Protein AF-A0A0G4MH33-F1 (afdb_monomer_lite)

Sequence (125 aa):
FFDGVKAACFPCGTALGATFNTALLEEAGRKMGEEAKLKGAHCILGPTINMQRAPLGGRGFESIGKDPVLAGLGSAAICNGIQSTGVQATPKHFVCNDQEHRRNAVQSILTERALREIYAMPFQL

Organism: Verticillium longisporum (NCBI:txid100787)

Structure (mmCIF, N/CA/C/O backbone):
data_AF-A0A0G4MH33-F1
#
_entry.id   AF-A0A0G4MH33-F1
#
loop_
_atom_site.group_PDB
_atom_site.id
_atom_site.type_symbol
_atom_site.label_atom_id
_atom_site.label_alt_id
_atom_site.label_comp_id
_atom_site.label_asym_id
_atom_site.label_entity_id
_atom_site.label_seq_id
_atom_site.pdbx_PDB_ins_code
_atom_site.Cartn_x
_atom_site.Cartn_y
_atom_site.Cartn_z
_atom_site.occupancy
_atom_site.B_iso_or_equiv
_atom_site.auth_seq_id
_atom_site.auth_comp_id
_atom_site.auth_asym_id
_atom_site.auth_atom_id
_atom_site.pdbx_PD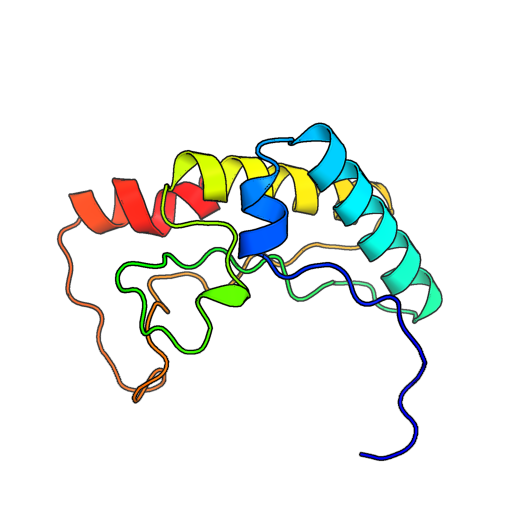B_model_num
ATOM 1 N N . PHE A 1 1 ? -25.222 3.172 -12.246 1.00 52.88 1 PHE A N 1
ATOM 2 C CA . PHE A 1 1 ? -25.333 2.903 -10.803 1.00 52.88 1 PHE A CA 1
ATOM 3 C C . PHE A 1 1 ? -25.742 4.198 -10.131 1.00 52.88 1 PHE A C 1
ATOM 5 O O . PHE A 1 1 ? -24.923 5.102 -10.063 1.00 52.88 1 PHE A O 1
ATOM 12 N N . PHE A 1 2 ? -27.007 4.322 -9.741 1.00 63.81 2 PHE A N 1
AT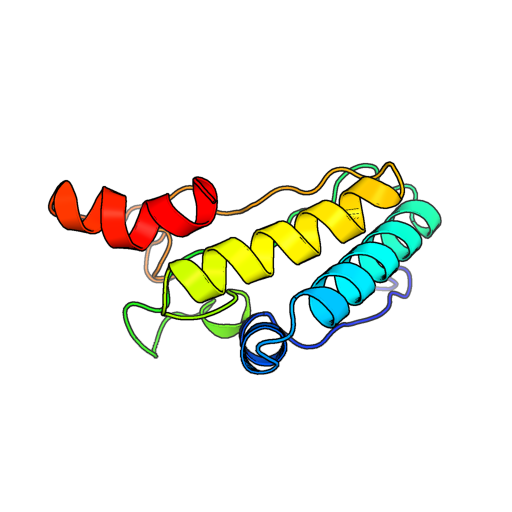OM 13 C CA . PHE A 1 2 ? -27.479 5.417 -8.889 1.00 63.81 2 PHE A CA 1
ATOM 14 C C . PHE A 1 2 ? -27.757 4.833 -7.492 1.00 63.81 2 PHE A C 1
ATOM 16 O O . PHE A 1 2 ? -27.995 3.631 -7.388 1.00 63.81 2 PHE A O 1
ATOM 23 N N . ASP A 1 3 ? -27.643 5.658 -6.449 1.00 84.31 3 ASP A N 1
ATOM 24 C CA . ASP A 1 3 ? -27.953 5.330 -5.043 1.00 84.31 3 ASP A CA 1
ATOM 25 C C . ASP A 1 3 ? -27.060 4.287 -4.339 1.00 84.31 3 ASP A C 1
ATOM 27 O O . ASP A 1 3 ? -27.530 3.380 -3.654 1.00 84.31 3 ASP A O 1
ATOM 31 N N . GLY A 1 4 ? -25.736 4.435 -4.450 1.00 89.19 4 GLY A N 1
ATOM 32 C CA . GLY A 1 4 ? -24.798 3.688 -3.600 1.00 89.19 4 GLY A CA 1
ATOM 33 C C . GLY A 1 4 ? -24.883 4.094 -2.119 1.00 89.19 4 GLY A C 1
ATOM 34 O O . GLY A 1 4 ? -25.112 5.260 -1.793 1.00 89.19 4 GLY A O 1
ATOM 35 N N . VAL A 1 5 ? -24.651 3.139 -1.211 1.00 93.25 5 VAL A N 1
ATOM 36 C CA . VAL A 1 5 ? -24.563 3.405 0.237 1.00 93.25 5 VAL A CA 1
ATOM 37 C C . VAL A 1 5 ? -23.414 4.383 0.515 1.00 93.25 5 VAL A C 1
ATOM 39 O O . VAL A 1 5 ? -22.316 4.225 -0.017 1.00 93.25 5 VAL A O 1
ATOM 42 N N . LYS A 1 6 ? -23.654 5.393 1.361 1.00 94.12 6 LYS A N 1
ATOM 43 C CA . LYS A 1 6 ? -22.625 6.369 1.756 1.00 94.12 6 LYS A CA 1
ATOM 44 C C . LYS A 1 6 ? -21.457 5.680 2.474 1.00 94.12 6 LYS A C 1
ATOM 46 O O . LYS A 1 6 ? -21.660 4.771 3.279 1.00 94.12 6 LYS A O 1
ATOM 51 N N . ALA A 1 7 ? -20.245 6.164 2.226 1.00 94.38 7 ALA A N 1
ATOM 52 C CA . ALA A 1 7 ? -19.025 5.693 2.872 1.00 94.38 7 ALA A CA 1
ATOM 53 C C . ALA A 1 7 ? -18.061 6.858 3.123 1.00 94.38 7 ALA A C 1
ATOM 55 O O . ALA A 1 7 ? -18.130 7.888 2.445 1.00 94.38 7 ALA A O 1
ATOM 56 N N . ALA A 1 8 ? -17.157 6.685 4.082 1.00 95.44 8 ALA A N 1
ATOM 57 C CA . ALA A 1 8 ? -16.053 7.607 4.294 1.00 95.44 8 ALA A CA 1
ATOM 58 C C . ALA A 1 8 ? -15.017 7.471 3.166 1.00 95.44 8 ALA A C 1
ATOM 60 O O . ALA A 1 8 ? -14.528 6.377 2.880 1.00 95.44 8 ALA A O 1
ATOM 61 N N . CYS A 1 9 ? -14.669 8.592 2.531 1.00 97.62 9 CYS A N 1
ATOM 62 C CA . CYS A 1 9 ? -13.589 8.655 1.551 1.00 97.62 9 CYS A CA 1
ATOM 63 C C . CYS A 1 9 ? -12.317 9.157 2.238 1.00 97.62 9 CYS A C 1
ATOM 65 O O . CYS A 1 9 ? -12.284 10.278 2.748 1.00 97.62 9 CYS A O 1
ATOM 67 N N . PHE A 1 10 ? -11.284 8.322 2.266 1.00 98.44 10 PHE A N 1
ATOM 68 C CA . PHE A 1 10 ? -9.977 8.667 2.820 1.00 98.44 10 PHE A CA 1
ATOM 69 C C . PHE A 1 10 ? -9.111 9.373 1.762 1.00 98.44 10 PHE A C 1
ATOM 71 O O . PHE A 1 10 ? -9.375 9.224 0.563 1.00 98.44 10 PHE A O 1
ATOM 78 N N . PRO A 1 11 ? -8.056 10.112 2.163 1.00 98.62 11 PRO A N 1
ATOM 79 C CA . PRO A 1 11 ? -7.036 10.576 1.227 1.00 98.62 11 PRO A CA 1
ATOM 80 C C . PRO A 1 11 ? -6.468 9.419 0.392 1.00 98.62 11 PRO A C 1
ATOM 82 O O . PRO A 1 11 ? -6.407 8.278 0.850 1.00 98.62 11 PRO A O 1
ATOM 85 N N . CYS A 1 12 ? -6.047 9.706 -0.841 1.00 98.44 12 CYS A N 1
ATOM 86 C CA . CYS A 1 12 ? -5.479 8.689 -1.724 1.00 98.44 12 CYS A CA 1
ATOM 87 C C . CYS A 1 12 ? -4.141 8.135 -1.201 1.00 98.44 12 CYS A C 1
ATOM 89 O O . CYS A 1 12 ? -3.495 8.739 -0.343 1.00 98.44 12 CYS A O 1
ATOM 91 N N . GLY A 1 13 ? -3.704 6.995 -1.746 1.00 98.56 13 GLY A N 1
ATOM 92 C CA . GLY A 1 13 ? -2.516 6.270 -1.288 1.00 98.56 13 GLY A CA 1
ATOM 93 C C . GLY A 1 13 ? -1.257 7.133 -1.215 1.00 98.56 13 GLY A C 1
ATOM 94 O O . GLY A 1 13 ? -0.570 7.105 -0.198 1.00 98.56 13 GLY A O 1
ATOM 95 N N . THR A 1 14 ? -0.990 7.970 -2.222 1.00 98.62 14 THR A N 1
ATOM 96 C CA . THR A 1 14 ? 0.200 8.839 -2.216 1.00 98.62 14 THR A CA 1
ATOM 97 C C . THR A 1 14 ? 0.123 9.944 -1.165 1.00 98.62 14 THR A C 1
ATOM 99 O O . THR A 1 14 ? 1.150 10.327 -0.610 1.00 98.62 14 THR A O 1
ATOM 102 N N . ALA A 1 15 ? -1.077 10.447 -0.857 1.00 98.69 15 ALA A N 1
ATOM 103 C CA . ALA A 1 15 ? -1.280 11.417 0.217 1.00 98.69 15 ALA A CA 1
ATOM 104 C C . ALA A 1 15 ? -1.111 10.767 1.598 1.00 98.69 15 ALA A C 1
ATOM 106 O O . ALA A 1 15 ? -0.493 11.355 2.481 1.00 98.69 15 ALA A O 1
ATOM 107 N N . LEU A 1 16 ? -1.603 9.536 1.763 1.00 98.75 16 LEU A N 1
ATOM 108 C CA . LEU A 1 16 ? -1.382 8.730 2.963 1.00 98.75 16 LEU A CA 1
ATOM 109 C C . LEU A 1 16 ? 0.113 8.428 3.159 1.00 98.75 16 LEU A C 1
ATOM 111 O O . LEU A 1 16 ? 0.654 8.682 4.233 1.00 98.75 16 LEU A O 1
ATOM 115 N N . GLY A 1 17 ? 0.808 7.970 2.116 1.00 98.38 17 GLY A N 1
ATOM 116 C CA . GLY A 1 17 ? 2.249 7.706 2.154 1.00 98.38 17 GLY A CA 1
ATOM 117 C C . GLY A 1 17 ? 3.083 8.949 2.472 1.00 98.38 17 GLY A C 1
ATOM 118 O O . GLY A 1 17 ? 4.047 8.866 3.230 1.00 98.38 17 GLY A O 1
ATOM 119 N N . ALA A 1 18 ? 2.670 10.123 1.985 1.00 98.69 18 ALA A N 1
ATOM 120 C CA . ALA A 1 18 ? 3.341 11.395 2.259 1.00 98.69 18 ALA A CA 1
ATOM 121 C C . ALA A 1 18 ? 3.289 11.837 3.734 1.00 98.69 18 ALA A C 1
ATOM 123 O O . ALA A 1 18 ? 3.978 12.786 4.103 1.00 98.69 18 ALA A O 1
ATOM 124 N N . THR A 1 19 ? 2.520 11.157 4.591 1.00 98.69 19 THR A N 1
ATOM 125 C CA . THR A 1 19 ? 2.535 11.408 6.041 1.00 98.69 19 THR A CA 1
ATOM 126 C C . THR A 1 19 ? 3.773 10.846 6.737 1.00 98.69 19 THR A C 1
ATOM 128 O O . THR A 1 19 ? 4.107 11.321 7.820 1.00 98.69 19 THR A O 1
ATOM 131 N N . PHE A 1 20 ? 4.434 9.833 6.153 1.00 98.56 20 PHE A N 1
ATOM 132 C CA . PHE A 1 20 ? 5.541 9.091 6.778 1.00 98.56 20 PHE A CA 1
ATOM 133 C C . PHE A 1 20 ? 5.234 8.629 8.220 1.00 98.56 20 PHE A C 1
ATOM 135 O O . PHE A 1 20 ? 6.126 8.551 9.063 1.00 98.56 20 PHE A O 1
ATOM 142 N N . ASN A 1 21 ? 3.965 8.327 8.519 1.00 98.75 21 ASN A N 1
ATOM 143 C CA . ASN A 1 21 ? 3.500 8.039 9.873 1.00 98.75 21 ASN A CA 1
ATOM 144 C C . ASN A 1 21 ? 2.722 6.718 9.923 1.00 98.75 21 ASN A C 1
ATOM 146 O O . ASN A 1 21 ? 1.520 6.676 9.672 1.00 98.75 21 ASN A O 1
ATOM 150 N N . THR A 1 22 ? 3.407 5.628 10.271 1.00 98.62 22 THR A N 1
ATOM 151 C CA . THR A 1 22 ? 2.809 4.285 10.327 1.00 98.62 22 THR A CA 1
ATOM 152 C C . THR A 1 22 ? 1.691 4.173 11.360 1.00 98.62 22 THR A C 1
ATOM 154 O O . THR A 1 22 ? 0.683 3.541 11.069 1.00 98.62 22 THR A O 1
ATOM 157 N N . ALA A 1 23 ? 1.798 4.837 12.513 1.00 98.81 23 ALA A N 1
ATOM 158 C CA . ALA A 1 23 ? 0.734 4.832 13.519 1.00 98.81 23 ALA A CA 1
ATOM 159 C C . ALA A 1 23 ? -0.559 5.475 12.984 1.00 98.81 23 ALA A C 1
ATOM 161 O O . ALA A 1 23 ? -1.652 4.948 13.183 1.00 98.81 23 ALA A O 1
ATOM 162 N N . LEU A 1 24 ? -0.435 6.579 12.238 1.00 98.81 24 LEU A N 1
ATOM 163 C CA . LEU A 1 24 ? -1.576 7.227 11.586 1.00 98.81 24 LEU A CA 1
ATOM 164 C C . LEU A 1 24 ? -2.173 6.356 10.468 1.00 98.81 24 LEU A C 1
ATOM 166 O O . LEU A 1 24 ? -3.390 6.316 10.292 1.00 98.81 24 LEU A O 1
ATOM 170 N N . LEU A 1 25 ? -1.331 5.643 9.718 1.00 98.88 25 LEU A N 1
ATOM 171 C CA . LEU A 1 25 ? -1.777 4.715 8.676 1.00 98.88 25 LEU A CA 1
ATOM 172 C C . LEU A 1 25 ? -2.498 3.488 9.246 1.00 98.88 25 LEU A C 1
ATOM 174 O O . LEU A 1 25 ? -3.492 3.042 8.673 1.00 98.88 25 LEU A O 1
ATOM 178 N N . GLU A 1 26 ? -2.048 2.978 10.389 1.00 98.94 26 GLU A N 1
ATOM 179 C CA . GLU A 1 26 ? -2.734 1.915 11.122 1.00 98.94 26 GLU A CA 1
ATOM 180 C C . GLU A 1 26 ? -4.092 2.389 11.652 1.00 98.94 26 GLU A C 1
ATOM 182 O O . GLU A 1 26 ? -5.100 1.696 11.500 1.00 98.94 26 GLU A O 1
ATOM 187 N N . GLU A 1 27 ? -4.165 3.612 12.185 1.00 98.88 27 GLU A N 1
ATOM 188 C CA . GLU A 1 27 ? -5.439 4.208 12.582 1.00 98.88 27 GLU A CA 1
ATOM 189 C C . GLU A 1 27 ? -6.397 4.360 11.391 1.00 98.88 27 GLU A C 1
ATOM 191 O O . GLU A 1 27 ? -7.569 3.985 11.494 1.00 98.88 27 GLU A O 1
ATOM 196 N N . ALA A 1 28 ? -5.906 4.846 10.247 1.00 98.81 28 ALA A N 1
ATOM 197 C CA . ALA A 1 28 ? -6.688 4.921 9.019 1.00 98.81 28 ALA A CA 1
ATOM 198 C C . ALA A 1 28 ? -7.195 3.532 8.593 1.00 98.81 28 ALA A C 1
ATOM 200 O O . ALA A 1 28 ? -8.384 3.380 8.312 1.00 98.81 28 ALA A O 1
ATOM 201 N N . GLY A 1 29 ? -6.336 2.508 8.624 1.00 98.81 29 GLY A N 1
ATOM 202 C CA . GLY A 1 29 ? -6.711 1.121 8.344 1.00 98.81 29 GLY A CA 1
ATOM 203 C C . GLY A 1 29 ? -7.812 0.605 9.275 1.00 98.81 29 GLY A C 1
ATOM 204 O O . GLY A 1 29 ? -8.796 0.024 8.814 1.00 98.81 29 GLY A O 1
ATOM 205 N N . ARG A 1 30 ? -7.719 0.888 10.579 1.00 98.88 30 ARG A N 1
ATOM 206 C CA . ARG A 1 30 ? -8.761 0.539 11.558 1.00 98.88 30 ARG A CA 1
ATOM 207 C C . ARG A 1 30 ? -10.097 1.195 11.217 1.00 98.88 30 ARG A C 1
ATOM 209 O O . ARG A 1 30 ? -11.126 0.523 11.232 1.00 98.88 30 ARG A O 1
ATOM 216 N N . LYS A 1 31 ? -10.094 2.477 10.838 1.00 98.75 31 LYS A N 1
ATOM 217 C CA . LYS A 1 31 ? -11.310 3.180 10.395 1.00 98.75 31 LYS A CA 1
ATOM 218 C C . LYS A 1 31 ? -11.885 2.613 9.100 1.00 98.75 31 LYS A C 1
ATOM 220 O O . LYS A 1 31 ? -13.102 2.492 8.989 1.00 98.75 31 LYS A O 1
ATOM 225 N N . MET A 1 32 ? -11.043 2.193 8.158 1.00 98.81 32 MET A N 1
ATOM 226 C CA . MET A 1 32 ? -11.493 1.478 6.958 1.00 98.81 32 MET A CA 1
ATOM 227 C C . MET A 1 32 ? -12.146 0.130 7.308 1.00 98.81 32 MET A C 1
ATOM 229 O O . MET A 1 32 ? -13.187 -0.210 6.746 1.00 98.81 32 MET A O 1
ATOM 233 N N . GLY A 1 33 ? -11.579 -0.621 8.258 1.00 98.69 33 GLY A N 1
ATOM 234 C CA . GLY A 1 33 ? -12.145 -1.881 8.750 1.00 98.69 33 GLY A CA 1
ATOM 235 C C . GLY A 1 33 ? -13.498 -1.705 9.452 1.00 98.69 33 GLY A C 1
ATOM 236 O O . GLY A 1 33 ? -14.455 -2.416 9.143 1.00 98.69 33 GLY A O 1
ATOM 237 N N . GLU A 1 34 ? -13.619 -0.710 10.338 1.00 98.56 34 GLU A N 1
ATOM 238 C CA . GLU A 1 34 ? -14.892 -0.325 10.972 1.00 98.56 34 GLU A CA 1
ATOM 239 C C . GLU A 1 34 ? -15.953 0.023 9.913 1.00 98.56 34 GLU A C 1
ATOM 241 O O . GLU A 1 34 ? -17.081 -0.475 9.968 1.00 98.56 34 GLU A O 1
ATOM 246 N N . GLU A 1 35 ? -15.572 0.813 8.902 1.00 98.12 35 GLU A N 1
ATOM 247 C CA . GLU A 1 35 ? -16.435 1.151 7.774 1.00 98.12 35 GLU A CA 1
ATOM 248 C C . GLU A 1 35 ? -16.892 -0.104 7.022 1.00 98.12 35 GLU A C 1
ATOM 250 O O . GLU A 1 35 ? -18.088 -0.248 6.790 1.00 98.12 35 GLU A O 1
ATOM 255 N N . ALA A 1 36 ? -15.996 -1.034 6.682 1.00 98.25 36 ALA A N 1
ATOM 256 C CA . ALA A 1 36 ? -16.348 -2.267 5.975 1.00 98.25 36 ALA A CA 1
ATOM 257 C C . ALA A 1 36 ? -17.370 -3.122 6.744 1.00 98.25 36 ALA A C 1
ATOM 259 O O . ALA A 1 36 ? -18.344 -3.591 6.147 1.00 98.25 36 ALA A O 1
ATOM 260 N N . LYS A 1 37 ? -17.224 -3.244 8.071 1.00 96.88 37 LYS A N 1
ATOM 261 C CA . LYS A 1 37 ? -18.181 -3.977 8.922 1.00 96.88 37 LYS A CA 1
ATOM 262 C C . LYS A 1 37 ? -19.576 -3.374 8.871 1.00 96.88 37 LYS A C 1
ATOM 264 O O . LYS A 1 37 ? -20.548 -4.113 8.738 1.00 96.88 37 LYS A O 1
ATOM 269 N N . LEU A 1 38 ? -19.681 -2.044 8.908 1.00 96.19 38 LEU A N 1
ATOM 270 C CA . LEU A 1 38 ? -20.968 -1.344 8.797 1.00 96.19 38 LEU A CA 1
ATOM 271 C C . LEU A 1 38 ? -21.674 -1.607 7.456 1.00 96.19 38 LEU A C 1
ATOM 273 O O . LEU A 1 38 ? -22.891 -1.467 7.375 1.00 96.19 38 LEU A O 1
ATOM 277 N N . LYS A 1 39 ? -20.930 -1.997 6.412 1.00 96.31 39 LYS A N 1
ATOM 278 C CA . LYS A 1 39 ? -21.463 -2.345 5.084 1.00 96.31 39 LYS A CA 1
ATOM 279 C C . LYS A 1 39 ? -21.561 -3.862 4.867 1.00 96.31 39 LYS A C 1
ATOM 281 O O . LYS A 1 39 ? -21.864 -4.292 3.759 1.00 96.31 39 LYS A O 1
ATOM 286 N N . GLY A 1 40 ? -21.301 -4.679 5.892 1.00 96.88 40 GLY A N 1
ATOM 287 C CA . GLY A 1 40 ? -21.329 -6.143 5.791 1.00 96.88 40 GLY A CA 1
ATOM 288 C C . GLY A 1 40 ? -20.219 -6.739 4.914 1.00 96.88 40 GLY A C 1
ATOM 289 O O . GLY A 1 40 ? -20.345 -7.872 4.450 1.00 96.88 40 GLY A O 1
ATOM 290 N N . ALA A 1 41 ? -19.142 -5.990 4.658 1.00 98.06 41 ALA A N 1
ATOM 291 C CA . ALA A 1 41 ? -18.006 -6.457 3.874 1.00 98.06 41 ALA A CA 1
ATOM 292 C C . ALA A 1 41 ? -16.969 -7.151 4.771 1.00 98.06 41 ALA A C 1
ATOM 294 O O . ALA A 1 41 ? -16.561 -6.618 5.802 1.00 98.06 41 ALA A O 1
ATOM 295 N N . HIS A 1 42 ? -16.519 -8.333 4.346 1.00 98.06 42 HIS A N 1
ATOM 296 C CA . HIS A 1 42 ? -15.548 -9.153 5.083 1.00 98.06 42 HIS A CA 1
ATOM 297 C C . HIS A 1 42 ? -14.102 -8.930 4.624 1.00 98.06 42 HIS A C 1
ATOM 299 O O . HIS A 1 42 ? -13.171 -9.220 5.372 1.00 98.06 42 HIS A O 1
ATOM 305 N N . CYS A 1 43 ? -13.919 -8.400 3.413 1.00 98.56 43 CYS A N 1
ATOM 306 C CA . CYS A 1 43 ? -12.618 -8.102 2.826 1.00 98.56 43 CYS A CA 1
ATOM 307 C C . CYS A 1 43 ? -12.632 -6.699 2.213 1.00 98.56 43 CYS A C 1
ATOM 309 O O . CYS A 1 43 ? -13.603 -6.315 1.555 1.00 98.56 43 CYS A O 1
ATOM 311 N N . ILE A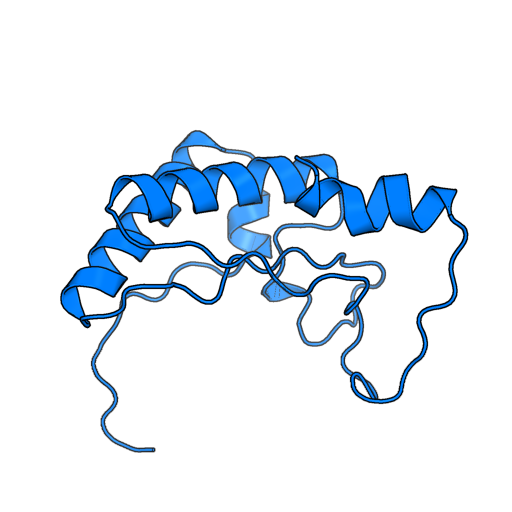 1 44 ? -11.536 -5.964 2.373 1.00 98.75 44 ILE A N 1
ATOM 312 C CA . ILE A 1 44 ? -11.273 -4.709 1.670 1.00 98.75 44 ILE A CA 1
ATOM 313 C C . ILE A 1 44 ? -10.288 -4.997 0.543 1.00 98.75 44 ILE A C 1
ATOM 315 O O . ILE A 1 44 ? -9.202 -5.522 0.772 1.00 98.75 44 ILE A O 1
ATOM 319 N N . LEU A 1 45 ? -10.652 -4.607 -0.681 1.00 98.75 45 LEU A N 1
ATOM 320 C CA . LEU A 1 45 ? -9.802 -4.746 -1.865 1.00 98.75 45 LEU A CA 1
ATOM 321 C C . LEU A 1 45 ? -8.704 -3.671 -1.876 1.00 98.75 45 LEU A C 1
ATOM 323 O O . LEU A 1 45 ? -8.716 -2.774 -2.719 1.00 98.75 45 LEU A O 1
ATOM 327 N N . GLY A 1 46 ? -7.780 -3.738 -0.925 1.00 98.31 46 GLY A N 1
ATOM 328 C CA . GLY A 1 46 ? -6.640 -2.841 -0.773 1.00 98.31 46 GLY A CA 1
ATOM 329 C C . GLY A 1 46 ? -5.770 -3.229 0.429 1.00 98.31 46 GLY A C 1
ATOM 330 O O . GLY A 1 46 ? -6.135 -4.142 1.172 1.00 98.31 46 GLY A O 1
ATOM 331 N N . PRO A 1 47 ? -4.639 -2.538 0.646 1.00 98.62 47 PRO A N 1
ATOM 332 C CA . PRO A 1 47 ? -4.176 -1.347 -0.073 1.00 98.62 47 PRO A CA 1
ATOM 333 C C . PRO A 1 47 ? -3.588 -1.651 -1.459 1.00 98.62 47 PRO A C 1
ATOM 335 O O . PRO A 1 47 ? -3.247 -2.790 -1.780 1.00 98.62 47 PRO A O 1
ATOM 338 N N . THR A 1 48 ? -3.460 -0.614 -2.289 1.00 98.81 48 THR A N 1
ATOM 339 C CA . THR A 1 48 ? -2.717 -0.699 -3.553 1.00 98.81 48 THR A CA 1
ATOM 340 C C . THR A 1 48 ? -1.251 -0.358 -3.304 1.00 98.81 48 THR A C 1
ATOM 342 O O . THR A 1 48 ? -0.949 0.640 -2.655 1.00 98.81 48 THR A O 1
ATOM 345 N N . ILE A 1 49 ? -0.344 -1.202 -3.789 1.00 98.56 49 ILE A N 1
ATOM 346 C CA . ILE A 1 49 ? 1.097 -1.152 -3.494 1.00 98.56 49 ILE A CA 1
ATOM 347 C C . ILE A 1 49 ? 1.964 -1.435 -4.729 1.00 98.56 49 ILE A C 1
ATOM 349 O O . ILE A 1 49 ? 3.090 -1.908 -4.632 1.00 98.56 49 ILE A O 1
ATOM 353 N N . ASN A 1 50 ? 1.436 -1.135 -5.917 1.00 98.75 50 ASN A N 1
ATOM 354 C CA . ASN A 1 50 ? 2.248 -1.040 -7.133 1.00 98.75 50 ASN A CA 1
ATOM 355 C C . ASN A 1 50 ? 3.178 0.182 -7.076 1.00 98.75 50 ASN A C 1
ATOM 357 O O . ASN A 1 50 ? 2.921 1.124 -6.325 1.00 98.75 50 ASN A O 1
ATOM 361 N N . MET A 1 51 ? 4.224 0.197 -7.896 1.00 98.69 51 MET A N 1
ATOM 362 C CA . MET A 1 51 ? 5.296 1.185 -7.817 1.00 98.69 51 MET A CA 1
ATOM 363 C C . MET A 1 51 ? 5.104 2.296 -8.846 1.00 98.69 51 MET A C 1
ATOM 365 O O . MET A 1 51 ? 4.937 2.036 -10.036 1.00 98.69 51 MET A O 1
ATOM 369 N N . GLN A 1 52 ? 5.219 3.564 -8.436 1.00 98.25 52 GLN A N 1
ATOM 370 C CA . GLN A 1 52 ? 5.245 4.687 -9.383 1.00 98.25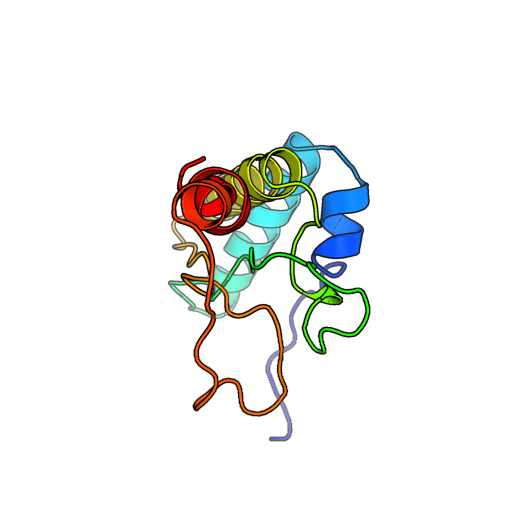 52 GLN A CA 1
ATOM 371 C C . GLN A 1 52 ? 6.617 4.792 -10.068 1.00 98.25 52 GLN A C 1
ATOM 373 O O . GLN A 1 52 ? 7.371 5.742 -9.857 1.00 98.25 52 GLN A O 1
ATOM 378 N N . ARG A 1 53 ? 6.932 3.814 -10.929 1.00 96.75 53 ARG A N 1
ATOM 379 C CA . ARG A 1 53 ? 8.133 3.803 -11.785 1.00 96.75 53 ARG A CA 1
ATOM 380 C C . ARG A 1 53 ? 8.230 5.070 -12.642 1.00 96.75 53 ARG A C 1
ATOM 382 O O . ARG A 1 53 ? 9.323 5.562 -12.905 1.00 96.75 53 ARG A O 1
ATOM 389 N N . ALA A 1 54 ? 7.084 5.569 -13.096 1.00 96.19 54 ALA A N 1
ATOM 390 C CA . ALA A 1 54 ? 6.945 6.794 -13.867 1.00 96.19 54 ALA A CA 1
ATOM 391 C C . ALA A 1 54 ? 5.758 7.614 -13.330 1.00 96.19 54 ALA A C 1
ATOM 393 O O . ALA A 1 54 ? 4.785 7.033 -12.843 1.00 96.19 54 ALA A O 1
ATOM 394 N N . PRO A 1 55 ? 5.785 8.952 -13.457 1.00 97.50 55 PRO A N 1
ATOM 395 C CA . PRO A 1 55 ? 4.738 9.816 -12.907 1.00 97.50 55 PRO A CA 1
ATOM 396 C C . PRO A 1 55 ? 3.408 9.749 -13.676 1.00 97.50 55 PRO A C 1
ATOM 398 O O . PRO A 1 55 ? 2.405 10.263 -13.199 1.00 97.50 55 PRO A O 1
ATOM 401 N N . LEU A 1 56 ? 3.385 9.130 -14.862 1.00 98.12 56 LEU A N 1
ATOM 402 C CA . LEU A 1 56 ? 2.225 9.106 -15.763 1.00 98.12 56 LEU A CA 1
ATOM 403 C C . LEU A 1 56 ? 1.316 7.878 -15.578 1.00 98.12 56 LEU A C 1
ATOM 405 O O . LEU A 1 56 ? 0.406 7.654 -16.376 1.00 98.12 56 LEU A O 1
ATOM 409 N N . GLY A 1 57 ? 1.562 7.049 -14.560 1.00 97.50 57 GLY A N 1
ATOM 410 C CA . GLY A 1 57 ? 0.716 5.892 -14.270 1.00 97.50 57 GLY A CA 1
ATOM 411 C C . GLY A 1 57 ? -0.696 6.326 -13.866 1.00 97.50 57 GLY A C 1
ATOM 412 O O . GLY A 1 57 ? -0.866 7.014 -12.862 1.00 97.50 57 GLY A O 1
ATOM 413 N N . GLY A 1 58 ? -1.721 5.881 -14.600 1.00 98.25 58 GLY A N 1
ATOM 414 C CA . GLY A 1 58 ? -3.117 6.279 -14.356 1.00 98.25 58 GLY A CA 1
ATOM 415 C C . GLY A 1 58 ? -3.667 5.898 -12.974 1.00 98.25 58 GLY A C 1
ATOM 416 O O . GLY A 1 58 ? -4.634 6.496 -12.515 1.00 98.25 58 GLY A O 1
ATOM 417 N N . ARG A 1 59 ? -3.029 4.943 -12.284 1.00 98.44 59 ARG A N 1
ATOM 418 C CA . ARG A 1 59 ? -3.345 4.536 -10.902 1.00 98.44 59 ARG A CA 1
ATOM 419 C C . ARG A 1 59 ? -2.244 4.868 -9.900 1.00 98.44 59 ARG A C 1
ATOM 421 O O . ARG A 1 59 ? -2.281 4.395 -8.769 1.00 98.44 59 ARG A O 1
ATOM 428 N N . GLY A 1 60 ? -1.286 5.715 -10.284 1.00 98.44 60 GLY A N 1
ATOM 429 C CA . GLY A 1 60 ? -0.184 6.108 -9.407 1.00 98.44 60 GLY A CA 1
ATOM 430 C C . GLY A 1 60 ? -0.664 6.712 -8.085 1.00 98.44 60 GLY A C 1
ATOM 431 O O . GLY A 1 60 ? -0.046 6.460 -7.058 1.00 98.44 60 GLY A O 1
ATOM 432 N N . PHE A 1 61 ? -1.792 7.430 -8.093 1.00 98.56 61 PHE A N 1
ATOM 433 C CA . PHE A 1 61 ? -2.393 8.044 -6.903 1.00 98.56 61 PHE A CA 1
ATOM 434 C C . PHE A 1 61 ? -2.927 7.031 -5.872 1.00 98.56 61 PHE A C 1
ATOM 436 O O . PHE A 1 61 ? -3.041 7.364 -4.695 1.00 98.56 61 PHE A O 1
ATOM 443 N N . GLU A 1 62 ? -3.300 5.819 -6.297 1.00 98.56 62 GLU A N 1
ATOM 444 C CA . GLU A 1 62 ? -3.902 4.800 -5.423 1.00 98.56 62 GLU A CA 1
ATOM 445 C C . GLU A 1 62 ? -2.834 4.062 -4.598 1.00 98.56 62 GLU A C 1
ATOM 447 O O . GLU A 1 62 ? -3.135 3.559 -3.519 1.00 98.56 62 GLU A O 1
ATOM 452 N N . SER A 1 63 ? -1.594 4.021 -5.097 1.00 98.44 63 SER A N 1
ATOM 453 C CA . SER A 1 63 ? -0.441 3.395 -4.443 1.00 98.44 63 SER A CA 1
ATOM 454 C C . SER A 1 63 ? 0.227 4.296 -3.400 1.00 98.44 63 SER A C 1
ATOM 456 O O . SER A 1 63 ? 0.170 5.516 -3.503 1.00 98.44 63 SER A O 1
ATOM 458 N N . ILE A 1 64 ? 0.928 3.702 -2.429 1.00 98.38 64 ILE A N 1
ATOM 459 C CA . ILE A 1 64 ? 1.519 4.419 -1.281 1.00 98.38 64 ILE A CA 1
ATOM 460 C C . ILE A 1 64 ? 2.678 5.353 -1.664 1.00 98.38 64 ILE A C 1
ATOM 462 O O . ILE A 1 64 ? 2.733 6.494 -1.210 1.00 98.38 64 ILE A O 1
ATOM 466 N N . GLY A 1 65 ? 3.613 4.903 -2.501 1.00 96.75 65 GLY A N 1
ATOM 467 C CA . GLY A 1 65 ? 4.787 5.701 -2.850 1.00 96.75 65 GLY A CA 1
ATOM 468 C C . GLY A 1 65 ? 5.809 4.942 -3.690 1.00 96.75 65 GLY A C 1
ATOM 469 O O . GLY A 1 65 ? 5.726 3.726 -3.841 1.00 96.75 65 GLY A O 1
ATOM 470 N N . LYS A 1 66 ? 6.768 5.685 -4.262 1.00 97.00 66 LYS A N 1
ATOM 471 C CA . LYS A 1 66 ? 7.757 5.143 -5.213 1.00 97.00 66 LYS A CA 1
ATOM 472 C C . LYS A 1 66 ? 8.910 4.387 -4.552 1.00 97.00 66 LYS A C 1
ATOM 474 O O . LYS A 1 66 ? 9.689 3.749 -5.251 1.00 97.00 66 LYS A O 1
ATOM 479 N N . ASP A 1 67 ? 9.080 4.562 -3.245 1.00 98.62 67 ASP A N 1
ATOM 480 C CA . ASP A 1 67 ? 10.114 3.895 -2.463 1.00 98.62 67 ASP A CA 1
ATOM 481 C C . ASP A 1 67 ? 9.539 2.591 -1.889 1.00 98.62 67 ASP A C 1
ATOM 483 O O . ASP A 1 67 ? 8.466 2.633 -1.278 1.00 98.62 67 ASP A O 1
ATOM 487 N N . PRO A 1 68 ? 10.198 1.439 -2.097 1.00 98.62 68 PRO A N 1
ATOM 488 C CA . PRO A 1 68 ? 9.630 0.149 -1.729 1.00 98.62 68 PRO A CA 1
ATOM 489 C C . PRO A 1 68 ? 9.518 -0.061 -0.215 1.00 98.62 68 PRO A C 1
ATOM 491 O O . PRO A 1 68 ? 8.613 -0.765 0.230 1.00 98.62 68 PRO A O 1
ATOM 494 N N . VAL A 1 69 ? 10.382 0.570 0.587 1.00 98.75 69 VAL A N 1
ATOM 495 C CA . VAL A 1 69 ? 10.334 0.469 2.052 1.00 98.75 69 VAL A CA 1
ATOM 496 C C . VAL A 1 69 ? 9.179 1.305 2.595 1.00 98.75 69 VAL A C 1
ATOM 498 O O . VAL A 1 69 ? 8.384 0.806 3.389 1.00 98.75 69 VAL A O 1
ATOM 501 N N . LEU A 1 70 ? 9.028 2.544 2.119 1.00 98.69 70 LEU A N 1
ATOM 502 C CA . LEU A 1 70 ? 7.878 3.392 2.435 1.00 98.69 70 LEU A CA 1
ATOM 503 C C . LEU A 1 70 ? 6.562 2.710 2.044 1.00 98.69 70 LEU A C 1
ATOM 505 O O . LEU A 1 70 ? 5.623 2.682 2.840 1.00 98.69 70 LEU A O 1
ATOM 509 N N . ALA A 1 71 ? 6.495 2.161 0.827 1.00 98.69 71 ALA A N 1
ATOM 510 C CA . ALA A 1 71 ? 5.304 1.483 0.336 1.00 98.69 71 ALA A CA 1
ATOM 511 C C . ALA A 1 71 ? 4.976 0.234 1.163 1.00 98.69 71 ALA A C 1
ATOM 513 O O . ALA A 1 71 ? 3.829 0.080 1.577 1.00 98.69 71 ALA A O 1
ATOM 514 N N . GLY A 1 72 ? 5.977 -0.603 1.455 1.00 98.75 72 GLY A N 1
ATOM 515 C CA . GLY A 1 72 ? 5.821 -1.807 2.270 1.00 98.75 72 GLY A CA 1
ATOM 516 C C . GLY A 1 72 ? 5.353 -1.491 3.684 1.00 98.75 72 GLY A C 1
ATOM 517 O O . GLY A 1 72 ? 4.242 -1.861 4.052 1.00 98.75 72 GLY A O 1
ATOM 518 N N . LEU A 1 73 ? 6.127 -0.710 4.444 1.00 98.88 73 LEU A N 1
ATOM 519 C CA . LEU A 1 73 ? 5.801 -0.378 5.837 1.00 98.88 73 LEU A CA 1
ATOM 520 C C . LEU A 1 73 ? 4.475 0.381 5.969 1.00 98.88 73 LEU A C 1
ATOM 522 O O . LEU A 1 73 ? 3.693 0.113 6.882 1.00 98.88 73 LEU A O 1
ATOM 526 N N . GLY A 1 74 ? 4.196 1.312 5.050 1.00 98.75 74 GLY A N 1
ATOM 527 C CA . GLY A 1 74 ? 2.927 2.034 5.038 1.00 98.75 74 GLY A CA 1
ATOM 528 C C . GLY A 1 74 ? 1.739 1.119 4.743 1.00 98.75 74 GLY A C 1
ATOM 529 O O . GLY A 1 74 ? 0.687 1.242 5.371 1.00 98.75 74 GLY A O 1
ATOM 530 N N . SER A 1 75 ? 1.909 0.161 3.831 1.00 98.50 75 SER A N 1
ATOM 531 C CA . SER A 1 75 ? 0.865 -0.810 3.517 1.00 98.50 75 SER A CA 1
ATOM 532 C C . SER A 1 75 ? 0.642 -1.835 4.623 1.00 98.50 75 SER A C 1
ATOM 534 O O . SER A 1 75 ? -0.511 -2.110 4.949 1.00 98.50 75 SER A O 1
ATOM 536 N N . ALA A 1 76 ? 1.710 -2.321 5.260 1.00 98.88 76 ALA A N 1
ATOM 537 C CA . ALA A 1 76 ? 1.641 -3.221 6.401 1.00 98.88 76 ALA A CA 1
ATOM 538 C C . ALA A 1 76 ? 0.879 -2.570 7.564 1.00 98.88 76 ALA A C 1
ATOM 540 O O . ALA A 1 76 ? -0.001 -3.199 8.148 1.00 98.88 76 ALA A O 1
ATOM 541 N N . ALA A 1 77 ? 1.129 -1.284 7.840 1.00 98.88 77 ALA A N 1
ATOM 542 C CA . ALA A 1 77 ? 0.380 -0.526 8.841 1.00 98.88 77 ALA A CA 1
ATOM 543 C C . ALA A 1 77 ? -1.126 -0.468 8.522 1.00 98.88 77 ALA A C 1
ATOM 545 O O . ALA A 1 77 ? -1.950 -0.794 9.376 1.00 98.88 77 ALA A O 1
ATOM 546 N N . ILE A 1 78 ? -1.499 -0.137 7.278 1.00 98.88 78 ILE A N 1
ATOM 547 C CA . ILE A 1 78 ? -2.907 -0.140 6.838 1.00 98.88 78 ILE A CA 1
ATOM 548 C C . ILE A 1 78 ? -3.525 -1.537 6.991 1.00 98.88 78 ILE A C 1
ATOM 550 O O . ILE A 1 78 ? -4.627 -1.661 7.527 1.00 98.88 78 ILE A O 1
ATOM 554 N N . CYS A 1 79 ? -2.826 -2.589 6.553 1.00 98.88 79 CYS A N 1
ATOM 555 C CA . CYS A 1 79 ? -3.281 -3.974 6.667 1.00 98.88 79 CYS A CA 1
ATOM 556 C C . CYS A 1 79 ? -3.512 -4.382 8.126 1.00 98.88 79 CYS A C 1
ATOM 558 O O . CYS A 1 79 ? -4.570 -4.926 8.439 1.00 98.88 79 CYS A O 1
ATOM 560 N N . ASN A 1 80 ? -2.571 -4.074 9.022 1.00 98.88 80 ASN A N 1
ATOM 561 C CA . ASN A 1 80 ? -2.698 -4.341 10.456 1.00 98.88 80 ASN A CA 1
ATOM 562 C C . ASN A 1 80 ? -3.914 -3.622 11.045 1.00 98.88 80 ASN A C 1
ATOM 564 O O . ASN A 1 80 ? -4.724 -4.243 11.735 1.00 98.88 80 ASN A O 1
ATOM 568 N N . GLY A 1 81 ? -4.104 -2.349 10.689 1.00 98.88 81 GLY A N 1
ATOM 569 C CA . GLY A 1 81 ? -5.270 -1.567 11.081 1.00 98.88 81 GLY A CA 1
ATOM 570 C C . GLY A 1 81 ? -6.581 -2.213 10.634 1.00 98.88 81 GLY A C 1
ATOM 571 O O . GLY A 1 81 ? -7.463 -2.447 11.460 1.00 98.88 81 GLY A O 1
ATOM 572 N N . ILE A 1 82 ? -6.703 -2.565 9.351 1.00 98.94 82 ILE A N 1
ATOM 573 C CA . ILE A 1 82 ? -7.894 -3.235 8.802 1.00 98.94 82 ILE A CA 1
ATOM 574 C C . ILE A 1 82 ? -8.154 -4.552 9.548 1.00 98.94 82 ILE A C 1
ATOM 576 O O . ILE A 1 82 ? -9.253 -4.767 10.068 1.00 98.94 82 ILE A O 1
ATOM 580 N N . GLN A 1 83 ? -7.131 -5.402 9.662 1.00 98.81 83 GLN A N 1
ATOM 581 C CA . GLN A 1 83 ? -7.236 -6.740 10.248 1.00 98.81 83 GLN A CA 1
ATOM 582 C C . GLN A 1 83 ? -7.510 -6.733 11.751 1.00 98.81 83 GLN A C 1
ATOM 584 O O . GLN A 1 83 ? -8.193 -7.635 12.238 1.00 98.81 83 GLN A O 1
ATOM 589 N N . SER A 1 84 ? -7.103 -5.684 12.474 1.00 98.81 84 SER A N 1
ATOM 590 C CA . SER A 1 84 ? -7.447 -5.499 13.893 1.00 98.81 84 SER A CA 1
ATOM 591 C C . SER A 1 84 ? -8.962 -5.470 14.151 1.00 98.81 84 SER A C 1
ATOM 593 O O . SER A 1 84 ? -9.417 -5.751 15.258 1.00 98.81 84 SER A O 1
ATOM 595 N N . THR A 1 85 ? -9.769 -5.173 13.125 1.00 98.69 85 THR A N 1
ATOM 596 C CA . THR A 1 85 ? -11.236 -5.103 13.227 1.00 98.69 85 THR A CA 1
ATOM 597 C C . THR A 1 85 ? -11.946 -6.431 12.931 1.00 98.69 85 THR A C 1
ATOM 599 O O . THR A 1 85 ? -13.166 -6.533 13.125 1.00 98.69 85 THR A O 1
ATOM 602 N N . GLY A 1 86 ? -11.205 -7.448 12.472 1.00 98.38 86 GLY A N 1
ATOM 603 C CA . GLY A 1 86 ? -11.726 -8.727 11.976 1.00 98.38 86 GLY A CA 1
ATOM 604 C C . GLY A 1 86 ? -12.038 -8.758 10.470 1.00 98.38 86 GLY A C 1
ATOM 605 O O . GLY A 1 86 ? -12.498 -9.784 9.975 1.00 98.38 86 GLY A O 1
ATOM 606 N N . VAL A 1 87 ? -11.795 -7.664 9.740 1.00 98.81 87 VAL A N 1
ATOM 607 C CA . VAL A 1 87 ? -11.926 -7.574 8.271 1.00 98.81 87 VAL A CA 1
ATOM 608 C C . VAL A 1 87 ? -10.594 -7.919 7.608 1.00 98.81 87 VAL A C 1
ATOM 610 O O . VAL A 1 87 ? -9.546 -7.535 8.107 1.00 98.81 87 VAL A O 1
ATOM 613 N N . GLN A 1 88 ? -10.602 -8.617 6.475 1.00 98.75 88 GLN A N 1
ATOM 614 C CA . GLN A 1 88 ? -9.372 -8.967 5.757 1.00 98.75 88 GLN A CA 1
ATOM 615 C C . GLN A 1 88 ? -8.905 -7.834 4.838 1.00 98.75 88 GLN A C 1
ATOM 617 O O . GLN A 1 88 ? -9.706 -7.241 4.112 1.00 98.75 88 GLN A O 1
ATOM 622 N N . ALA A 1 89 ? -7.601 -7.559 4.829 1.00 98.81 89 ALA A N 1
ATOM 623 C CA . ALA A 1 89 ? -6.982 -6.725 3.803 1.00 98.81 89 ALA A CA 1
ATOM 624 C C . ALA A 1 89 ? -6.669 -7.567 2.553 1.00 98.81 89 ALA A C 1
ATOM 626 O O . ALA A 1 89 ? -6.588 -8.793 2.600 1.00 98.81 89 ALA A O 1
ATOM 627 N N . THR A 1 90 ? -6.508 -6.926 1.401 1.00 98.88 90 THR A N 1
ATOM 628 C CA . THR A 1 90 ? -6.126 -7.581 0.142 1.00 98.88 90 THR A CA 1
ATOM 629 C C . THR A 1 90 ? -5.115 -6.700 -0.595 1.00 98.88 90 THR A C 1
ATOM 631 O O . THR A 1 90 ? -5.505 -5.916 -1.469 1.00 98.88 90 THR A O 1
ATOM 634 N N . PRO A 1 91 ? -3.818 -6.795 -0.240 1.00 98.56 91 PRO A N 1
ATOM 635 C CA . PRO A 1 91 ? -2.756 -6.071 -0.929 1.00 98.56 91 PRO A CA 1
ATOM 636 C C . PRO A 1 91 ? -2.775 -6.359 -2.432 1.00 98.56 91 PRO A C 1
ATOM 638 O O . PRO A 1 91 ? -2.859 -7.513 -2.859 1.00 98.56 91 PRO A O 1
ATOM 641 N N . LYS A 1 92 ? -2.716 -5.310 -3.255 1.00 98.75 92 LYS A N 1
ATOM 642 C CA . LYS A 1 92 ? -2.866 -5.425 -4.713 1.00 98.75 92 LYS A CA 1
ATOM 643 C C . LYS A 1 92 ? -1.960 -4.446 -5.467 1.00 98.75 92 LYS A C 1
ATOM 645 O O . LYS A 1 92 ? -1.573 -3.417 -4.938 1.00 98.75 92 LYS A O 1
ATOM 650 N N . HIS A 1 93 ? -1.607 -4.680 -6.723 1.00 98.62 93 HIS A N 1
ATOM 651 C CA . HIS A 1 93 ? -1.857 -5.859 -7.553 1.00 98.62 93 HIS A CA 1
ATOM 652 C C . HIS A 1 93 ? -0.526 -6.578 -7.699 1.00 98.62 93 HIS A C 1
ATOM 654 O O . HIS A 1 93 ? 0.433 -5.992 -8.206 1.00 98.62 93 HIS A O 1
ATOM 660 N N . PHE A 1 94 ? -0.466 -7.820 -7.238 1.00 98.38 94 PHE A N 1
ATOM 661 C CA . PHE A 1 94 ? 0.736 -8.629 -7.336 1.00 98.38 94 PHE A CA 1
ATOM 662 C C . PHE A 1 94 ? 0.901 -9.136 -8.782 1.00 98.38 94 PHE A C 1
ATOM 664 O O . PHE A 1 94 ? 0.050 -9.876 -9.264 1.00 98.38 94 PHE A O 1
ATOM 671 N N . VAL A 1 95 ? 1.926 -8.746 -9.542 1.00 98.31 95 VAL A N 1
ATOM 672 C CA . VAL A 1 95 ? 2.943 -7.706 -9.291 1.00 98.31 95 VAL A CA 1
ATOM 673 C C . VAL A 1 95 ? 3.223 -6.939 -10.594 1.00 98.31 95 VAL A C 1
ATOM 675 O O . VAL A 1 95 ? 2.776 -7.350 -11.663 1.00 98.31 95 VAL A O 1
ATOM 678 N N . CYS A 1 96 ? 3.948 -5.820 -10.521 1.00 98.31 96 CYS A N 1
ATOM 679 C CA . CYS A 1 96 ? 4.384 -5.025 -11.680 1.00 98.31 96 CYS A CA 1
ATOM 680 C C . CYS A 1 96 ? 3.249 -4.457 -12.562 1.00 98.31 96 CYS A C 1
ATOM 682 O O . CYS A 1 96 ? 3.431 -4.249 -13.766 1.00 98.31 96 CYS A O 1
ATOM 684 N N . ASN A 1 97 ? 2.076 -4.194 -11.977 1.00 98.56 97 ASN A N 1
ATOM 685 C CA . ASN A 1 97 ? 0.971 -3.485 -12.627 1.00 98.56 97 ASN A CA 1
ATOM 686 C C . ASN A 1 97 ? 1.147 -1.960 -12.485 1.00 98.56 97 ASN A C 1
ATOM 688 O O . ASN A 1 97 ? 0.375 -1.289 -11.801 1.00 98.56 97 ASN A O 1
ATOM 692 N N . ASP A 1 98 ? 2.212 -1.429 -13.085 1.00 98.19 98 ASP A N 1
ATOM 693 C CA . ASP A 1 98 ? 2.665 -0.043 -12.874 1.00 98.19 98 ASP A CA 1
ATOM 694 C C . ASP A 1 98 ? 2.267 0.910 -14.023 1.00 98.19 98 ASP A C 1
ATOM 696 O O . ASP A 1 98 ? 2.628 2.089 -14.029 1.00 98.19 98 ASP A O 1
ATOM 700 N N . GLN A 1 99 ? 1.514 0.413 -15.013 1.00 97.44 99 GLN A N 1
ATOM 701 C CA . GLN A 1 99 ? 0.962 1.199 -16.119 1.00 97.44 99 GLN A CA 1
ATOM 702 C C . GLN A 1 99 ? -0.446 0.733 -16.502 1.00 97.44 99 GLN A C 1
ATOM 704 O O . GLN A 1 99 ? -0.734 -0.458 -16.541 1.00 97.44 99 GLN A O 1
ATOM 709 N N . GLU A 1 100 ? -1.304 1.678 -16.889 1.00 98.38 100 GLU A N 1
ATOM 710 C CA . GLU A 1 100 ? -2.679 1.351 -17.293 1.00 98.38 100 GLU A CA 1
ATOM 711 C C . GLU A 1 100 ? -2.800 1.013 -18.783 1.00 98.38 100 GLU A C 1
ATOM 713 O O . GLU A 1 100 ? -3.699 0.271 -19.189 1.00 98.38 100 GLU A O 1
ATOM 718 N N . HIS A 1 101 ? -1.893 1.533 -19.619 1.00 98.12 101 HIS A N 1
ATOM 719 C CA . HIS A 1 101 ? -1.942 1.293 -21.057 1.00 98.12 101 HIS A CA 1
ATOM 720 C C . HIS A 1 101 ? -1.771 -0.199 -21.354 1.00 98.12 101 HIS A C 1
ATOM 722 O O . HIS A 1 101 ? -0.712 -0.775 -21.095 1.00 98.12 101 HIS A O 1
ATOM 728 N N . ARG A 1 102 ? -2.829 -0.808 -21.908 1.00 97.31 102 ARG A N 1
ATOM 729 C CA . ARG A 1 102 ? -2.905 -2.243 -22.224 1.00 97.31 102 ARG A CA 1
ATOM 730 C C . ARG A 1 102 ? -2.519 -3.139 -21.037 1.00 97.31 102 ARG A C 1
ATOM 732 O O . ARG A 1 102 ? -1.918 -4.185 -21.247 1.00 97.31 102 ARG A O 1
ATOM 739 N N . ARG A 1 103 ? -2.901 -2.779 -19.803 1.00 97.50 103 ARG A N 1
ATOM 740 C CA . ARG A 1 103 ? -2.557 -3.533 -18.575 1.00 97.50 103 ARG A CA 1
ATOM 741 C C . ARG A 1 103 ? -2.903 -5.034 -18.596 1.00 97.50 103 ARG A C 1
ATOM 743 O O . ARG A 1 103 ? -2.259 -5.814 -17.917 1.00 97.50 103 ARG A O 1
ATOM 750 N N . ASN A 1 104 ? -3.876 -5.447 -19.414 1.00 97.50 104 ASN A N 1
ATOM 751 C CA . ASN A 1 104 ? -4.257 -6.858 -19.589 1.00 97.50 104 ASN A CA 1
ATOM 752 C C . ASN A 1 104 ? -3.423 -7.612 -20.649 1.00 97.50 104 ASN A C 1
ATOM 754 O O . ASN A 1 104 ? -3.651 -8.797 -20.858 1.00 97.50 104 ASN A O 1
ATOM 758 N N . ALA A 1 105 ? -2.528 -6.934 -21.370 1.00 97.19 105 ALA A N 1
ATOM 759 C CA . ALA A 1 105 ? -1.748 -7.502 -22.475 1.00 97.19 105 ALA A CA 1
ATOM 760 C C . ALA A 1 105 ? -0.258 -7.119 -22.442 1.00 97.19 105 ALA A C 1
ATOM 762 O O . ALA A 1 105 ? 0.534 -7.668 -23.204 1.00 97.19 105 ALA A O 1
ATOM 763 N N . VAL A 1 106 ? 0.134 -6.155 -21.608 1.00 97.31 106 VAL A N 1
ATOM 764 C CA . VAL A 1 106 ? 1.532 -5.749 -21.460 1.00 97.31 106 VAL A CA 1
ATOM 765 C C . VAL A 1 106 ? 2.321 -6.815 -20.705 1.00 97.31 106 VAL A C 1
ATOM 767 O O . VAL A 1 106 ? 1.867 -7.348 -19.697 1.00 97.31 106 VAL A O 1
ATOM 770 N N . GLN A 1 107 ? 3.535 -7.086 -21.179 1.00 97.94 107 GLN A N 1
ATOM 771 C CA . GLN A 1 107 ? 4.523 -7.872 -20.454 1.00 97.94 107 GLN A CA 1
ATOM 772 C C . GLN A 1 107 ? 5.537 -6.927 -19.800 1.00 97.94 107 GLN A C 1
ATOM 774 O O . GLN A 1 107 ? 6.269 -6.219 -20.493 1.00 97.94 107 GLN A O 1
ATOM 779 N N . SER A 1 108 ? 5.603 -6.933 -18.470 1.00 97.88 108 SER A N 1
ATOM 780 C CA . SER A 1 108 ? 6.644 -6.226 -17.717 1.00 97.88 108 SER A CA 1
ATOM 781 C C . SER A 1 108 ? 7.954 -7.017 -17.801 1.00 97.88 108 SER A C 1
ATOM 783 O O . SER A 1 108 ? 8.042 -8.134 -17.297 1.00 97.88 108 SER A O 1
ATOM 785 N N . ILE A 1 109 ? 8.971 -6.455 -18.463 1.00 98.31 109 ILE A N 1
ATOM 786 C CA . ILE A 1 109 ? 10.299 -7.069 -18.626 1.00 98.31 109 ILE A CA 1
ATOM 787 C C . ILE A 1 109 ? 11.282 -6.350 -17.701 1.00 98.31 109 ILE A C 1
ATOM 789 O O . ILE A 1 109 ? 11.508 -5.147 -17.839 1.00 98.31 109 ILE A O 1
ATOM 793 N N . LEU A 1 110 ? 11.858 -7.083 -16.752 1.00 98.00 110 LEU A N 1
ATOM 794 C CA . LEU A 1 110 ? 12.735 -6.552 -15.713 1.00 98.00 110 LEU A CA 1
ATOM 795 C C . LEU A 1 110 ? 13.761 -7.597 -15.267 1.00 98.00 110 LEU A C 1
ATOM 797 O O . LEU A 1 110 ? 13.567 -8.796 -15.457 1.00 98.00 110 LEU A O 1
ATOM 801 N N . THR A 1 111 ? 14.857 -7.136 -14.666 1.00 98.75 111 THR A N 1
ATOM 802 C CA . THR A 1 111 ? 15.843 -8.019 -14.034 1.00 98.75 111 THR A CA 1
ATOM 803 C C . THR A 1 111 ? 15.291 -8.589 -12.728 1.00 98.75 111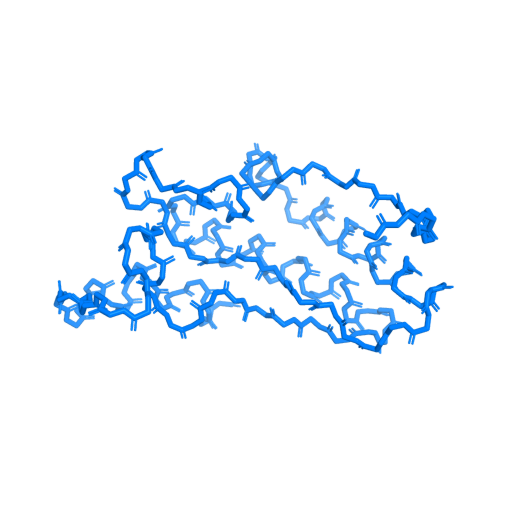 THR A C 1
ATOM 805 O O . THR A 1 111 ? 14.462 -7.957 -12.069 1.00 98.75 111 THR A O 1
ATOM 808 N N . GLU A 1 112 ? 15.797 -9.750 -12.304 1.00 98.69 112 GLU A N 1
ATOM 809 C CA . GLU A 1 112 ? 15.408 -10.348 -11.019 1.00 98.69 112 GLU A CA 1
ATOM 810 C C . GLU A 1 112 ? 15.698 -9.405 -9.846 1.00 98.69 112 GLU A C 1
ATOM 812 O O . GLU A 1 112 ? 14.870 -9.247 -8.951 1.00 98.69 112 GLU A O 1
ATOM 817 N N . ARG A 1 113 ? 16.839 -8.709 -9.890 1.00 98.81 113 ARG A N 1
ATOM 818 C CA . ARG A 1 113 ? 17.203 -7.725 -8.872 1.00 98.81 113 ARG A CA 1
ATOM 819 C C . ARG A 1 113 ? 16.141 -6.633 -8.732 1.00 98.81 113 ARG A C 1
ATOM 821 O O . ARG A 1 113 ? 15.689 -6.371 -7.626 1.00 98.81 113 ARG A O 1
ATOM 828 N N . ALA A 1 114 ? 15.702 -6.037 -9.843 1.00 98.75 114 ALA A N 1
ATOM 8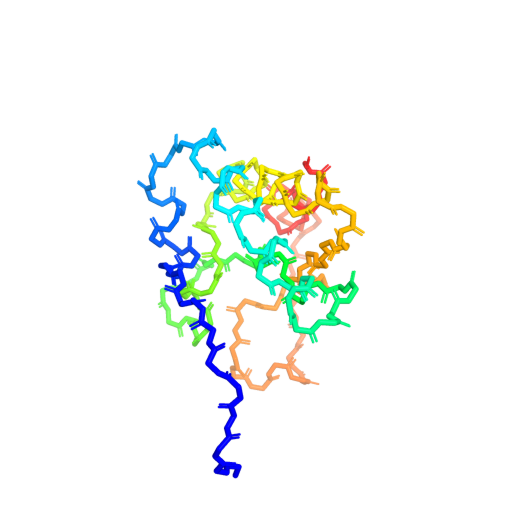29 C CA . ALA A 1 114 ? 14.663 -5.010 -9.810 1.00 98.75 114 ALA A CA 1
ATOM 830 C C . ALA A 1 114 ? 13.321 -5.577 -9.323 1.00 98.75 114 ALA A C 1
ATOM 832 O O . ALA A 1 114 ? 12.646 -4.933 -8.523 1.00 98.75 114 ALA A O 1
ATOM 833 N N . LEU A 1 115 ? 12.953 -6.789 -9.761 1.00 98.81 115 LEU A N 1
ATOM 834 C CA . LEU A 1 115 ? 11.739 -7.468 -9.300 1.00 98.81 115 LEU A CA 1
ATOM 835 C C . LEU A 1 115 ? 11.734 -7.608 -7.775 1.00 98.81 115 LEU A C 1
ATOM 837 O O . LEU A 1 115 ? 10.757 -7.226 -7.140 1.00 98.81 115 LEU A O 1
ATOM 841 N N . ARG A 1 116 ? 12.828 -8.116 -7.199 1.00 98.69 116 ARG A N 1
ATOM 842 C CA . ARG A 1 116 ? 12.966 -8.365 -5.759 1.00 98.69 116 ARG A CA 1
ATOM 843 C C . ARG A 1 116 ? 13.063 -7.070 -4.955 1.00 98.69 116 ARG A C 1
ATOM 845 O O . ARG A 1 116 ? 12.301 -6.891 -4.015 1.00 98.69 116 ARG A O 1
ATOM 852 N N . GLU A 1 117 ? 13.979 -6.180 -5.331 1.00 98.75 117 GLU A N 1
ATOM 853 C CA . GLU A 1 117 ? 14.323 -5.000 -4.528 1.00 98.75 117 GLU A CA 1
ATOM 854 C C . GLU A 1 117 ? 13.280 -3.879 -4.630 1.00 98.75 117 GLU A C 1
ATOM 856 O O . GLU A 1 117 ? 13.147 -3.103 -3.692 1.00 98.75 117 GLU A O 1
ATOM 861 N N . ILE A 1 118 ? 12.533 -3.785 -5.740 1.00 98.75 118 ILE A N 1
ATOM 862 C CA . ILE A 1 118 ? 11.608 -2.666 -5.987 1.00 98.75 118 ILE A CA 1
ATOM 863 C C . ILE A 1 118 ? 10.144 -3.107 -5.972 1.00 98.75 118 ILE A C 1
ATOM 865 O O . ILE A 1 118 ? 9.342 -2.532 -5.247 1.00 98.75 118 ILE A O 1
ATOM 869 N N . TYR A 1 119 ? 9.764 -4.102 -6.776 1.00 98.81 119 TYR A N 1
ATOM 870 C CA . TYR A 1 119 ? 8.339 -4.373 -7.026 1.00 98.81 119 TYR A CA 1
ATOM 871 C C . TYR A 1 119 ? 7.731 -5.396 -6.065 1.00 98.81 119 TYR A C 1
ATOM 873 O O . TYR A 1 119 ? 6.562 -5.282 -5.710 1.00 98.81 119 TYR A O 1
ATOM 881 N N . ALA A 1 120 ? 8.506 -6.400 -5.654 1.00 98.69 120 ALA A N 1
ATOM 882 C CA . ALA A 1 120 ? 8.063 -7.428 -4.720 1.00 98.69 120 ALA A CA 1
ATOM 883 C C . ALA A 1 120 ? 8.302 -7.034 -3.256 1.00 98.69 120 ALA A C 1
ATOM 885 O O . ALA A 1 120 ? 7.576 -7.508 -2.388 1.00 98.69 120 ALA A O 1
ATOM 886 N N . MET A 1 121 ? 9.272 -6.154 -2.977 1.00 98.81 121 MET A N 1
ATOM 887 C CA . MET A 1 121 ? 9.614 -5.738 -1.613 1.00 98.81 121 MET A CA 1
ATOM 888 C C . MET A 1 121 ? 8.410 -5.206 -0.809 1.00 98.81 121 MET A C 1
ATOM 890 O O . MET A 1 121 ? 8.242 -5.669 0.316 1.00 98.81 121 MET A O 1
ATOM 894 N N . PRO A 1 122 ? 7.514 -4.350 -1.345 1.00 98.69 122 PRO A N 1
ATOM 895 C CA . PRO A 1 122 ? 6.330 -3.914 -0.599 1.00 98.69 122 PRO A CA 1
ATOM 896 C C . PRO A 1 122 ? 5.356 -5.035 -0.224 1.00 98.69 122 PRO A C 1
ATOM 898 O O . PRO A 1 122 ? 4.599 -4.875 0.718 1.00 98.69 122 PRO A O 1
ATOM 901 N N . PHE A 1 123 ? 5.345 -6.144 -0.972 1.00 98.75 123 PHE A N 1
ATOM 902 C CA . PHE A 1 123 ? 4.524 -7.321 -0.666 1.00 98.75 123 PHE A CA 1
ATOM 903 C C . PHE A 1 123 ? 5.223 -8.289 0.299 1.00 98.75 123 PHE A C 1
ATOM 905 O O . PHE A 1 123 ? 4.570 -9.157 0.871 1.00 98.75 123 PHE A O 1
ATOM 912 N N . GLN A 1 124 ? 6.552 -8.204 0.404 1.00 98.50 124 GLN A N 1
ATOM 913 C CA . GLN A 1 124 ? 7.362 -9.029 1.298 1.00 98.50 124 GLN A CA 1
ATOM 914 C C . GLN A 1 124 ? 7.373 -8.483 2.734 1.00 98.50 124 GLN A C 1
ATOM 916 O O . GLN A 1 124 ? 7.469 -9.277 3.669 1.00 98.50 124 GLN A O 1
ATOM 921 N N . LEU A 1 125 ? 7.356 -7.154 2.880 1.00 97.00 125 LEU A N 1
ATOM 922 C CA . LEU A 1 125 ? 7.311 -6.430 4.156 1.00 97.00 125 LEU A CA 1
ATOM 923 C C . LEU A 1 125 ? 5.899 -6.437 4.753 1.00 97.00 125 LEU A C 1
ATOM 925 O O . LEU A 1 125 ? 5.812 -6.579 5.991 1.00 97.00 125 LEU A O 1
#

Radius of gyration: 14.89 Å; chains: 1; bounding box: 45×22×36 Å

pLDDT: mean 97.41, std 5.33, range [52.88, 98.94]

Secondary structure (DSSP, 8-state):
---PPP-PPPPPHHHHHTT--HHHHHHHHHHHHHHHHHTT-SEE---B----SSTT-TTGGGBS-SSHHHHHHHHHHHHHHHHTTTPEE--B-TTT----TTTTT------HHHIIIIIIHHHH-

Foldseek 3Di:
DPDDDDFDDDFAQQVLLVVVDLQVLLQVLLRVLVRCVVVVHQEDADQEAAAQPDPPAPCNRSFNYNALVSRQSSRVSSQNSNVVSNHGYHYDDPWNCNHDVPSVPDDDDDDPCCCCRGTCSSVVD

InterPro domains:
  IPR001764 Glycoside hydrolase, family 3, N-terminal [PF00933] (7-124)
  IPR001764 Glycoside hydrolase, family 3, N-terminal [PR00133] (10-29)
  IPR001764 Glycoside hydrolase, family 3, N-terminal [PR00133] (56-72)
  IPR001764 Glycoside hydrolase, family 3, N-terminal [PR00133] (87-103)
  IPR017853 Glycoside hydrolase superfamily [SSF51445] (6-124)
  IPR036962 Glycoside hydrolase, family 3, N-terminal domain superfamily [G3DSA:3.20.20.300] (1-124)
  IPR050288 Cellulose-degrading glycosyl hydrolase 3 [PTHR42715] (6-124)